Protein AF-A0A915A600-F1 (afdb_monomer_lite)

Foldseek 3Di:
DKAAPVPRDDDDDDDDDPADDDDDQADPPPRDRDDIGDDPPPDDDKDKDKDKDWDDPVPDDPPDDIDIAIEIEIHPRPPVDDPPFAKDFDFDKDWYFDPPVCVVPVHTDIRIYTYGPDMDTPPPPDPPPQDPVNVD

Radius of gyration: 22.24 Å; chains: 1; bounding box: 49×51×57 Å

InterPro domains:
  IPR008045 DNA replication licensing factor Mcm2 [PR01658] (1-13)
  IPR008045 DNA replication licensing factor Mcm2 [PR01658] (36-50)
  IPR008045 DNA replication licensing factor Mcm2 [PR01658] (97-108)
  IPR008045 DNA replication licensing factor Mcm2 [PR01658] (112-123)
  IPR012340 Nucleic acid-binding, OB-fold [G3DSA:2.40.50.140] (47-95)
  IPR012340 Nucleic acid-binding, OB-fold [SSF50249] (2-117)
  IPR031327 Mini-chromosome maintenance protein [PTHR11630] (1-136)
  IPR031327 Mini-chromosome maintenance protein [SM00350] (1-136)
  IPR033762 MCM OB domain [PF17207] (2-95)

Structure (mmCIF, N/CA/C/O backbone):
data_AF-A0A915A600-F1
#
_entry.id   AF-A0A915A600-F1
#
loop_
_atom_site.group_PDB
_atom_site.id
_atom_site.type_symbol
_atom_site.label_atom_id
_atom_site.label_alt_id
_atom_site.label_comp_id
_atom_site.label_asym_id
_atom_site.label_entity_id
_atom_site.label_seq_id
_atom_site.pdbx_PDB_ins_code
_atom_site.Cartn_x
_atom_site.Cartn_y
_atom_site.Cartn_z
_atom_site.occupancy
_atom_site.B_iso_or_equiv
_atom_site.auth_seq_id
_atom_site.auth_comp_id
_atom_site.auth_asym_id
_atom_site.auth_atom_id
_atom_site.pdbx_PDB_model_num
ATOM 1 N N . LYS A 1 1 ? 5.238 -6.869 -16.403 1.00 90.56 1 LYS A N 1
ATOM 2 C CA . LYS A 1 1 ? 6.233 -7.308 -17.422 1.00 90.56 1 LYS A CA 1
ATOM 3 C C . LYS A 1 1 ? 6.416 -6.172 -18.418 1.00 90.56 1 LYS A C 1
ATOM 5 O O . LYS A 1 1 ? 5.516 -5.349 -18.507 1.00 90.56 1 LYS A O 1
ATOM 10 N N . TYR A 1 2 ? 7.536 -6.105 -19.129 1.00 93.00 2 TYR A N 1
ATOM 11 C CA . TYR A 1 2 ? 7.801 -5.015 -20.075 1.00 93.00 2 TYR A CA 1
ATOM 12 C C . TYR A 1 2 ? 8.133 -5.558 -21.460 1.00 93.00 2 TYR A C 1
ATOM 14 O O . TYR A 1 2 ? 8.767 -6.597 -21.547 1.00 93.00 2 TYR A O 1
ATOM 22 N N . ASP A 1 3 ? 7.778 -4.851 -22.521 1.00 93.56 3 ASP A N 1
ATOM 23 C CA . ASP A 1 3 ? 8.179 -5.163 -23.888 1.00 93.56 3 ASP A CA 1
ATOM 24 C C . ASP A 1 3 ? 9.347 -4.274 -24.303 1.00 93.56 3 ASP A C 1
ATOM 26 O O . ASP A 1 3 ? 9.349 -3.059 -24.091 1.00 93.56 3 ASP A O 1
ATOM 30 N N . CYS A 1 4 ? 10.377 -4.876 -24.894 1.00 94.38 4 CYS A N 1
ATOM 31 C CA . CYS A 1 4 ? 11.461 -4.118 -25.497 1.00 94.38 4 CYS A CA 1
ATOM 32 C C . CYS A 1 4 ? 11.055 -3.628 -26.886 1.00 94.38 4 CYS A C 1
ATOM 34 O O . CYS A 1 4 ? 10.977 -4.424 -27.817 1.00 94.38 4 CYS A O 1
ATOM 36 N N . VAL A 1 5 ? 10.902 -2.315 -27.062 1.00 92.69 5 VAL A N 1
ATOM 37 C CA . VAL A 1 5 ? 10.503 -1.716 -28.351 1.00 92.69 5 VAL A CA 1
ATOM 38 C C . VAL A 1 5 ? 11.533 -1.987 -29.455 1.00 92.69 5 VAL A C 1
ATOM 40 O O . VAL A 1 5 ? 11.181 -2.140 -30.618 1.00 92.69 5 VAL A O 1
ATOM 43 N N . GLY A 1 6 ? 12.817 -2.097 -29.099 1.00 90.50 6 GLY A N 1
ATOM 44 C CA . GLY A 1 6 ? 13.891 -2.311 -30.073 1.00 90.50 6 GLY A CA 1
ATOM 45 C C . GLY A 1 6 ? 13.932 -3.710 -30.701 1.00 90.50 6 GLY A C 1
ATOM 46 O O . GLY A 1 6 ? 14.473 -3.856 -31.791 1.00 90.50 6 GLY A O 1
ATOM 47 N N . CYS A 1 7 ? 13.405 -4.743 -30.033 1.00 92.62 7 CYS A N 1
ATOM 48 C CA . CYS A 1 7 ? 13.473 -6.127 -30.536 1.00 92.62 7 CYS A CA 1
ATOM 49 C C . CYS A 1 7 ? 12.204 -6.969 -30.332 1.00 92.62 7 CYS A C 1
ATOM 51 O O . CYS A 1 7 ? 12.178 -8.124 -30.744 1.00 92.62 7 CYS A O 1
ATOM 53 N N . GLY A 1 8 ? 11.167 -6.432 -29.685 1.00 90.31 8 GLY A N 1
ATOM 54 C CA . GLY A 1 8 ? 9.922 -7.139 -29.372 1.00 90.31 8 GLY A CA 1
ATOM 55 C C . GLY A 1 8 ? 10.028 -8.176 -28.247 1.00 90.31 8 GLY A C 1
ATOM 56 O O . GLY A 1 8 ? 9.077 -8.911 -28.007 1.00 90.31 8 GLY A O 1
ATOM 57 N N . TYR A 1 9 ? 11.170 -8.273 -27.557 1.00 92.62 9 TYR A N 1
ATOM 58 C CA . TYR A 1 9 ? 11.371 -9.262 -26.494 1.00 92.62 9 TYR A CA 1
ATOM 59 C C . TYR A 1 9 ? 10.631 -8.888 -25.199 1.00 92.62 9 TYR A C 1
ATOM 61 O O . TYR A 1 9 ? 10.764 -7.761 -24.712 1.00 92.62 9 TYR A O 1
ATOM 69 N N . LEU A 1 10 ? 9.928 -9.859 -24.605 1.00 93.00 10 LEU A N 1
ATOM 70 C CA . LEU A 1 10 ? 9.210 -9.719 -23.334 1.00 93.00 10 LEU A CA 1
ATOM 71 C C . LEU A 1 10 ? 10.164 -9.864 -22.133 1.00 93.00 10 LEU A C 1
ATOM 73 O O . LEU A 1 10 ? 10.759 -10.912 -21.889 1.00 93.00 10 LEU A O 1
ATOM 77 N N . LEU A 1 11 ? 10.269 -8.807 -21.339 1.00 91.81 11 LEU A N 1
ATOM 78 C CA . LEU A 1 11 ? 11.081 -8.676 -20.134 1.00 91.81 11 LEU A CA 1
ATOM 79 C C . LEU A 1 11 ? 10.269 -8.990 -18.870 1.00 91.81 11 LEU A C 1
ATOM 81 O O . LEU A 1 11 ? 9.172 -8.463 -18.646 1.00 91.81 11 LEU A O 1
ATOM 85 N N . GLY A 1 12 ? 10.863 -9.781 -17.979 1.00 86.12 12 GLY A N 1
ATOM 86 C CA . GLY A 1 12 ? 10.319 -10.101 -16.659 1.00 86.12 12 GLY A CA 1
ATOM 87 C C . GLY A 1 12 ? 10.261 -11.609 -16.389 1.00 86.12 12 GLY A C 1
ATOM 88 O O . GLY A 1 12 ? 10.766 -12.389 -17.195 1.00 86.12 12 GLY A O 1
ATOM 89 N N . PRO A 1 13 ? 9.639 -12.037 -15.274 1.00 89.31 13 PRO A N 1
ATOM 90 C CA . PRO A 1 13 ? 8.826 -11.237 -14.351 1.00 89.31 13 PRO A CA 1
ATOM 91 C C . PRO A 1 13 ? 9.654 -10.348 -13.408 1.00 89.31 13 PRO A C 1
ATOM 93 O O . PRO A 1 13 ? 10.721 -10.736 -12.948 1.00 89.31 13 PRO A O 1
ATOM 96 N N . PHE A 1 14 ? 9.126 -9.161 -13.097 1.00 91.19 14 PHE A N 1
ATOM 97 C CA . PHE A 1 14 ? 9.660 -8.257 -12.074 1.00 91.19 14 PHE A CA 1
ATOM 98 C C . PHE A 1 14 ? 8.630 -8.127 -10.952 1.00 91.19 14 PHE A C 1
ATOM 100 O O . PHE A 1 14 ? 7.449 -7.927 -11.239 1.00 91.19 14 PHE A O 1
ATOM 107 N N . LEU A 1 15 ? 9.066 -8.251 -9.697 1.00 89.06 15 LEU A N 1
ATOM 108 C CA . LEU A 1 15 ? 8.192 -8.138 -8.530 1.00 89.06 15 LEU A CA 1
ATOM 109 C C . LEU A 1 15 ? 8.132 -6.686 -8.055 1.00 89.06 15 LEU A C 1
ATOM 111 O O . LEU A 1 15 ? 9.053 -6.242 -7.379 1.00 89.06 15 LEU A O 1
ATOM 115 N N . GLN A 1 16 ? 7.053 -5.972 -8.367 1.00 87.69 16 GLN A N 1
ATOM 116 C CA . GLN A 1 16 ? 6.854 -4.600 -7.902 1.00 87.69 16 GLN A CA 1
ATOM 117 C C . GLN A 1 16 ? 6.777 -4.554 -6.367 1.00 87.69 16 GLN A C 1
ATOM 119 O O . GLN A 1 16 ? 5.918 -5.202 -5.768 1.00 87.69 16 GLN A O 1
ATOM 124 N N . ARG A 1 17 ? 7.673 -3.788 -5.736 1.00 84.75 17 ARG A N 1
ATOM 125 C CA . ARG A 1 17 ? 7.625 -3.501 -4.295 1.00 84.75 17 ARG A CA 1
ATOM 126 C C . ARG A 1 17 ? 6.838 -2.210 -4.039 1.00 84.75 17 ARG A C 1
ATOM 128 O O . ARG A 1 17 ? 6.553 -1.455 -4.967 1.00 84.75 17 ARG A O 1
ATOM 135 N N . TYR A 1 18 ? 6.445 -1.965 -2.791 1.00 77.50 18 TYR A N 1
ATOM 136 C CA . TYR A 1 18 ? 5.646 -0.784 -2.425 1.00 77.50 18 TYR A CA 1
ATOM 137 C C . TYR A 1 18 ? 6.468 0.506 -2.320 1.00 77.50 18 TYR A C 1
ATOM 139 O O . TYR A 1 18 ? 5.913 1.598 -2.373 1.00 77.50 18 TYR A O 1
ATOM 147 N N . ASP A 1 19 ? 7.772 0.370 -2.126 1.00 78.12 19 ASP A N 1
ATOM 148 C CA . ASP A 1 19 ? 8.725 1.438 -1.843 1.00 78.12 19 ASP A CA 1
ATOM 149 C C . ASP A 1 19 ? 9.470 1.928 -3.089 1.00 78.12 19 ASP A C 1
ATOM 151 O O . ASP A 1 19 ? 9.854 3.096 -3.144 1.00 78.12 19 ASP A O 1
ATOM 155 N N . GLU A 1 20 ? 9.648 1.068 -4.093 1.00 81.75 20 GLU A N 1
ATOM 156 C CA . GLU A 1 20 ? 10.455 1.373 -5.272 1.00 81.75 20 GLU A CA 1
ATOM 157 C C . GLU A 1 20 ? 9.792 0.922 -6.579 1.00 81.75 20 GLU A C 1
ATOM 159 O O . GLU A 1 20 ? 9.325 -0.210 -6.723 1.00 81.75 20 GLU A O 1
ATOM 164 N N . GLU A 1 21 ? 9.780 1.814 -7.570 1.00 82.75 21 GLU A N 1
ATOM 165 C CA . GLU A 1 21 ? 9.346 1.511 -8.933 1.00 82.75 21 GLU A CA 1
ATOM 166 C C . GLU A 1 21 ? 10.417 0.692 -9.664 1.00 82.75 21 GLU A C 1
ATOM 168 O O . GLU A 1 21 ? 11.538 1.161 -9.871 1.00 82.75 21 GLU A O 1
ATOM 173 N N . ILE A 1 22 ? 10.073 -0.518 -10.115 1.00 86.44 22 ILE A N 1
ATOM 174 C CA . ILE A 1 22 ? 11.032 -1.348 -10.849 1.00 86.44 22 ILE A CA 1
ATOM 175 C C . ILE A 1 22 ? 11.022 -0.993 -12.328 1.00 86.44 22 ILE A C 1
ATOM 177 O O . ILE A 1 22 ? 10.054 -1.265 -13.045 1.00 86.44 22 ILE A O 1
ATOM 181 N N . LYS A 1 23 ? 12.162 -0.484 -12.801 1.00 85.00 23 LYS A N 1
ATOM 182 C CA . LYS A 1 23 ? 12.425 -0.230 -14.220 1.00 85.00 23 LYS A CA 1
ATOM 183 C C . LYS A 1 23 ? 13.489 -1.194 -14.747 1.00 85.00 23 LYS A C 1
ATOM 185 O O . LYS A 1 23 ? 14.577 -1.261 -14.173 1.00 85.00 23 LYS A O 1
ATOM 190 N N . PRO A 1 24 ? 13.214 -1.943 -15.829 1.00 89.25 24 PRO A N 1
ATOM 191 C CA . PRO A 1 24 ? 14.226 -2.784 -16.454 1.00 89.25 24 PRO A CA 1
ATOM 192 C C . PRO A 1 24 ? 15.375 -1.923 -16.986 1.00 89.25 24 PRO A C 1
ATOM 194 O O . PRO A 1 24 ? 15.155 -0.860 -17.560 1.00 89.25 24 PRO A O 1
ATOM 197 N N . SER A 1 25 ? 16.609 -2.391 -16.801 1.00 89.44 25 SER A N 1
ATOM 198 C CA . SER A 1 25 ? 17.811 -1.645 -17.185 1.00 89.44 25 SER A CA 1
ATOM 199 C C . SER A 1 25 ? 18.331 -2.016 -18.574 1.00 89.44 25 SER A C 1
ATOM 201 O O . SER A 1 25 ? 18.795 -1.152 -19.312 1.00 89.44 25 SER A O 1
ATOM 203 N N . THR A 1 26 ? 18.307 -3.300 -18.937 1.00 92.50 26 THR A N 1
ATOM 204 C CA . THR A 1 26 ? 18.865 -3.807 -20.201 1.00 92.50 26 THR A CA 1
ATOM 205 C C . THR A 1 26 ? 18.051 -4.990 -20.715 1.00 92.50 26 THR A C 1
ATOM 207 O O . THR A 1 26 ? 17.627 -5.847 -19.939 1.00 92.50 26 THR A O 1
ATOM 210 N N . CYS A 1 27 ? 17.852 -5.053 -22.032 1.00 92.56 27 CYS A N 1
ATOM 211 C CA . CYS A 1 27 ? 17.224 -6.192 -22.687 1.00 92.56 27 CYS A CA 1
ATOM 212 C C . CYS A 1 27 ? 18.200 -7.379 -22.799 1.00 92.56 27 CYS A C 1
ATOM 214 O O . CYS A 1 27 ? 19.274 -7.207 -23.375 1.00 92.56 27 CYS A O 1
ATOM 216 N N . PRO A 1 28 ? 17.835 -8.598 -22.361 1.00 91.56 28 PRO A N 1
ATOM 217 C CA . PRO A 1 28 ? 18.663 -9.793 -22.543 1.00 91.56 28 PRO A CA 1
ATOM 218 C C . PRO A 1 28 ? 18.862 -10.186 -24.012 1.00 91.56 28 PRO A C 1
ATOM 220 O O . PRO A 1 28 ? 19.864 -10.811 -24.342 1.00 91.56 28 PRO A O 1
ATOM 223 N N . SER A 1 29 ? 17.910 -9.844 -24.888 1.00 92.50 29 SER A N 1
ATOM 224 C CA . SER A 1 29 ? 17.918 -10.267 -26.292 1.00 92.50 29 SER A CA 1
ATOM 225 C C . SER A 1 29 ? 18.763 -9.351 -27.180 1.00 92.50 29 SER A C 1
ATOM 227 O O . SER A 1 29 ? 19.634 -9.832 -27.897 1.00 92.50 29 SER A O 1
ATOM 229 N N . CYS A 1 30 ? 18.553 -8.033 -27.112 1.00 92.12 30 CYS A N 1
ATOM 230 C CA . CYS A 1 30 ? 19.250 -7.074 -27.978 1.00 92.12 30 CYS A CA 1
ATOM 231 C C . CYS A 1 30 ? 20.319 -6.236 -27.266 1.00 92.12 30 CYS A C 1
ATOM 233 O O . CYS A 1 30 ? 20.923 -5.372 -27.896 1.00 92.12 30 CYS A O 1
ATOM 235 N N . GLN A 1 31 ? 20.517 -6.427 -25.954 1.00 91.69 31 GLN A N 1
ATOM 236 C CA . GLN A 1 31 ? 21.410 -5.619 -25.104 1.00 91.69 31 GLN A CA 1
ATOM 237 C C . GLN A 1 31 ? 21.109 -4.106 -25.113 1.00 91.69 31 GLN A C 1
ATOM 239 O O . GLN A 1 31 ? 21.866 -3.305 -24.564 1.00 91.69 31 GLN A O 1
ATOM 244 N N . GLY A 1 32 ? 19.974 -3.699 -25.689 1.00 90.25 32 GLY A N 1
ATOM 245 C CA . GLY A 1 32 ? 19.497 -2.325 -25.677 1.00 90.25 32 GLY A CA 1
ATOM 246 C C . GLY A 1 32 ? 19.049 -1.902 -24.280 1.00 90.25 32 GLY A C 1
ATOM 247 O O . GLY A 1 32 ? 18.509 -2.703 -23.515 1.00 90.25 32 GLY A O 1
ATOM 248 N N . ARG A 1 33 ? 19.243 -0.622 -23.951 1.00 90.38 33 ARG A N 1
ATOM 249 C CA . ARG A 1 33 ? 18.855 -0.021 -22.659 1.00 90.38 33 ARG A CA 1
ATOM 250 C C . ARG A 1 33 ? 17.458 0.615 -22.663 1.00 90.38 33 ARG A C 1
ATOM 252 O O . ARG A 1 33 ? 17.124 1.367 -21.757 1.00 90.38 33 ARG A O 1
ATOM 259 N N . GLY A 1 34 ? 16.658 0.330 -23.687 1.00 85.31 34 GLY A N 1
ATOM 260 C CA . GLY A 1 34 ? 15.307 0.862 -23.855 1.00 85.31 34 GLY A CA 1
ATOM 261 C C . GLY A 1 34 ? 15.084 1.471 -25.244 1.00 85.31 34 GLY A C 1
ATOM 262 O O . GLY A 1 34 ? 16.014 1.479 -26.057 1.00 85.31 34 GLY A O 1
ATOM 263 N N . PRO A 1 35 ? 13.867 1.966 -25.529 1.00 90.56 35 PRO A N 1
ATOM 264 C CA . PRO A 1 35 ? 12.743 2.107 -24.597 1.00 90.56 35 PRO A CA 1
ATOM 265 C C . PRO A 1 35 ? 12.053 0.773 -24.259 1.00 90.56 35 PRO A C 1
ATOM 267 O O . PRO A 1 35 ? 12.044 -0.166 -25.059 1.00 90.56 35 PRO A O 1
ATOM 270 N N . PHE A 1 36 ? 11.520 0.692 -23.038 1.00 92.69 36 PHE A N 1
ATOM 271 C CA . PHE A 1 36 ? 10.748 -0.443 -22.530 1.00 92.69 36 PHE A CA 1
ATOM 272 C C . PHE A 1 36 ? 9.332 0.029 -22.211 1.00 92.69 36 PHE A C 1
ATOM 274 O O . PHE A 1 36 ? 9.171 1.011 -21.488 1.00 92.69 36 PHE A O 1
ATOM 281 N N . GLU A 1 37 ? 8.325 -0.664 -22.726 1.00 92.25 37 GLU A N 1
ATOM 282 C CA . GLU A 1 37 ? 6.914 -0.335 -22.505 1.00 92.25 37 GLU A CA 1
ATOM 283 C C . GLU A 1 37 ? 6.257 -1.376 -21.602 1.00 92.25 37 GLU A C 1
ATOM 285 O O . GLU A 1 37 ? 6.670 -2.531 -21.578 1.00 92.25 37 GLU A O 1
ATOM 290 N N . LEU A 1 38 ? 5.268 -0.983 -20.799 1.00 91.69 38 LEU A N 1
ATOM 291 C CA . LEU A 1 38 ? 4.570 -1.923 -19.924 1.00 91.69 38 LEU A CA 1
ATOM 292 C C . LEU A 1 38 ? 3.662 -2.832 -20.764 1.00 91.69 38 LEU A C 1
ATOM 294 O O . LEU A 1 38 ? 2.753 -2.351 -21.435 1.00 91.69 38 LEU A O 1
ATOM 298 N N . ASN A 1 39 ? 3.853 -4.147 -20.665 1.00 92.75 39 ASN A N 1
ATOM 299 C CA . ASN A 1 39 ? 2.966 -5.104 -21.318 1.00 92.75 39 ASN A CA 1
ATOM 300 C C . ASN A 1 39 ? 1.667 -5.223 -20.505 1.00 92.75 39 ASN A C 1
ATOM 302 O O . ASN A 1 39 ? 1.681 -5.789 -19.407 1.00 92.75 39 ASN A O 1
ATOM 306 N N . MET A 1 40 ? 0.560 -4.686 -21.019 1.00 92.06 40 MET A N 1
ATOM 307 C CA . MET A 1 40 ? -0.726 -4.665 -20.307 1.00 92.06 40 MET A CA 1
ATOM 308 C C . MET A 1 40 ? -1.382 -6.049 -20.201 1.00 92.06 40 MET A C 1
ATOM 310 O O . MET A 1 40 ? -2.079 -6.321 -19.231 1.00 92.06 40 MET A O 1
ATOM 314 N N . GLU A 1 41 ? -1.140 -6.940 -21.162 1.00 91.88 41 GLU A N 1
ATOM 315 C CA . GLU A 1 41 ? -1.797 -8.254 -21.232 1.00 91.88 41 GLU A CA 1
ATOM 316 C C . GLU A 1 41 ? -1.186 -9.271 -20.258 1.00 91.88 41 GLU A C 1
ATOM 318 O O . GLU A 1 41 ? -1.886 -10.072 -19.646 1.00 91.88 41 GLU A O 1
ATOM 323 N N . ASN A 1 42 ? 0.137 -9.237 -20.092 1.00 91.25 42 ASN A N 1
ATOM 324 C CA . ASN A 1 42 ? 0.897 -10.206 -19.302 1.00 91.25 42 ASN A CA 1
ATOM 325 C C . ASN A 1 42 ? 1.321 -9.675 -17.924 1.00 91.25 42 ASN A C 1
ATOM 327 O O . ASN A 1 42 ? 2.145 -10.305 -17.243 1.00 91.25 42 ASN A O 1
ATOM 331 N N . THR A 1 43 ? 0.829 -8.501 -17.529 1.00 91.75 43 THR A N 1
ATOM 332 C CA . THR A 1 43 ? 1.059 -7.930 -16.200 1.00 91.75 43 THR A CA 1
ATOM 333 C C . THR A 1 43 ? -0.078 -8.328 -15.268 1.00 91.75 43 THR A C 1
ATOM 335 O O . THR A 1 43 ? -1.248 -8.166 -15.589 1.00 91.75 43 THR A O 1
ATOM 338 N N . VAL A 1 44 ? 0.279 -8.865 -14.100 1.00 91.81 44 VAL A N 1
ATOM 339 C CA . VAL A 1 44 ? -0.685 -9.167 -13.039 1.00 91.81 44 VAL A CA 1
ATOM 340 C C . VAL A 1 44 ? -0.929 -7.889 -12.248 1.00 91.81 44 VAL A C 1
ATOM 342 O O . VAL A 1 44 ? 0.018 -7.280 -11.748 1.00 91.81 44 VAL A O 1
ATOM 345 N N . TYR A 1 45 ? -2.192 -7.489 -12.153 1.00 90.94 45 TYR A N 1
ATOM 346 C CA . TYR A 1 45 ? -2.626 -6.320 -11.398 1.00 90.94 45 TYR A CA 1
ATOM 347 C C . TYR A 1 45 ? -3.229 -6.744 -10.059 1.00 90.94 45 TYR A C 1
ATOM 349 O O . TYR A 1 45 ? -3.824 -7.813 -9.944 1.00 90.94 45 TYR A O 1
ATOM 357 N N . HIS A 1 46 ? -3.098 -5.874 -9.060 1.00 91.50 46 HIS A N 1
ATOM 358 C CA . HIS A 1 46 ? -3.698 -6.045 -7.741 1.00 91.50 46 HIS A CA 1
ATOM 359 C C . HIS A 1 46 ? -4.523 -4.812 -7.381 1.00 91.50 46 HIS A C 1
ATOM 361 O O . HIS A 1 46 ? -4.144 -3.688 -7.718 1.00 91.50 46 HIS A O 1
ATOM 367 N N . ASN A 1 47 ? -5.643 -5.018 -6.684 1.00 94.31 47 ASN A N 1
ATOM 368 C CA . ASN A 1 47 ? -6.425 -3.915 -6.139 1.00 94.31 47 ASN A CA 1
ATOM 369 C C . ASN A 1 47 ? -5.614 -3.170 -5.075 1.00 94.31 47 ASN A C 1
ATOM 371 O O . ASN A 1 47 ? -4.900 -3.781 -4.276 1.00 94.31 47 ASN A O 1
ATOM 375 N N . TYR A 1 48 ? -5.738 -1.847 -5.084 1.00 94.81 48 TYR A N 1
ATOM 376 C CA . TYR A 1 48 ? -5.047 -0.947 -4.176 1.00 94.81 48 TYR A CA 1
ATOM 377 C C . TYR A 1 48 ? -6.034 0.096 -3.666 1.00 94.81 48 TYR A C 1
ATOM 379 O O . TYR A 1 48 ? -6.698 0.771 -4.454 1.00 94.81 48 TYR A O 1
ATOM 387 N N . GLN A 1 49 ? -6.088 0.270 -2.352 1.00 95.69 49 GLN A N 1
ATOM 388 C CA . GLN A 1 49 ? -6.872 1.300 -1.693 1.00 95.69 49 GLN A CA 1
ATOM 389 C C . GLN A 1 49 ? -6.032 1.930 -0.584 1.00 95.69 49 GLN A C 1
ATOM 391 O O . GLN A 1 49 ? -5.362 1.245 0.186 1.00 95.69 49 GLN A O 1
ATOM 396 N N . ARG A 1 50 ? -6.071 3.258 -0.487 1.00 95.75 50 ARG A N 1
ATOM 397 C CA . ARG A 1 50 ? -5.462 3.991 0.623 1.00 95.75 50 ARG A CA 1
ATOM 398 C C . ARG A 1 50 ? -6.570 4.593 1.469 1.00 95.75 50 ARG A C 1
ATOM 400 O O . ARG A 1 50 ? -7.406 5.321 0.940 1.00 95.75 50 ARG A O 1
ATOM 407 N N . ILE A 1 51 ? -6.547 4.300 2.762 1.00 96.50 51 ILE A N 1
ATOM 408 C CA . ILE A 1 51 ? -7.480 4.847 3.746 1.00 96.50 51 ILE A CA 1
ATOM 409 C C . ILE A 1 51 ? -6.708 5.668 4.779 1.00 96.50 51 ILE A C 1
ATOM 411 O O . ILE A 1 51 ? -5.520 5.437 5.007 1.00 96.50 51 ILE A O 1
ATOM 415 N N . THR A 1 52 ? -7.391 6.605 5.425 1.00 96.75 52 THR A N 1
ATOM 416 C CA . THR A 1 52 ? -6.837 7.373 6.542 1.00 96.75 52 THR A CA 1
ATOM 417 C C . THR A 1 52 ? -7.648 7.044 7.783 1.00 96.75 52 THR A C 1
ATOM 419 O O . THR A 1 52 ? -8.859 7.255 7.810 1.00 96.75 52 THR A O 1
ATOM 422 N N . ILE A 1 53 ? -6.978 6.516 8.804 1.00 95.25 53 ILE A N 1
ATOM 423 C CA . ILE A 1 53 ? -7.578 6.244 10.109 1.00 95.25 53 ILE A CA 1
ATOM 424 C C . ILE A 1 53 ? -7.292 7.406 11.054 1.00 95.25 53 ILE A C 1
ATOM 426 O O . ILE A 1 53 ? -6.245 8.053 10.965 1.00 95.25 53 ILE A O 1
ATOM 430 N N . GLN A 1 54 ? -8.217 7.665 11.970 1.00 95.12 54 GLN A N 1
ATOM 431 C CA . GLN A 1 54 ? -8.087 8.701 12.988 1.00 95.12 54 GLN A CA 1
ATOM 432 C C . GLN A 1 54 ? -8.357 8.101 14.368 1.00 95.12 54 GLN A C 1
ATOM 434 O O . GLN A 1 54 ? -9.152 7.172 14.498 1.00 95.12 54 GLN A O 1
ATOM 439 N N . GLU A 1 55 ? -7.693 8.635 15.396 1.00 92.69 55 GLU A N 1
ATOM 440 C CA . GLU A 1 55 ? -7.995 8.304 16.792 1.00 92.69 55 GLU A CA 1
ATOM 441 C C . GLU A 1 55 ? -9.496 8.500 17.087 1.00 92.69 55 GLU A C 1
ATOM 443 O O . GLU A 1 55 ? -10.097 9.500 16.676 1.00 92.69 55 GLU A O 1
ATOM 448 N N . SER A 1 56 ? -10.096 7.556 17.823 1.00 89.12 56 SER A N 1
ATOM 449 C CA . SER A 1 56 ? -11.495 7.669 18.250 1.00 89.12 56 SER A CA 1
ATOM 450 C C . SER A 1 56 ? -11.644 8.878 19.182 1.00 89.12 56 SER A C 1
ATOM 452 O O . SER A 1 56 ? -10.834 9.007 20.110 1.00 89.12 56 SER A O 1
ATOM 454 N N . PRO A 1 57 ? -12.677 9.727 19.014 1.00 84.38 57 PRO A N 1
ATOM 455 C CA . PRO A 1 57 ? -12.905 10.896 19.868 1.00 84.38 57 PRO A CA 1
ATOM 456 C C . PRO A 1 57 ? -12.917 10.560 21.363 1.00 84.38 57 PRO A C 1
ATOM 458 O O . PRO A 1 57 ? -12.443 11.347 22.176 1.00 84.38 57 PRO A O 1
ATOM 461 N N . ASN A 1 58 ? -13.388 9.360 21.713 1.00 83.25 58 ASN A N 1
ATOM 462 C CA . ASN A 1 58 ? -13.504 8.887 23.092 1.00 83.25 58 ASN A CA 1
ATOM 463 C C . ASN A 1 58 ? -12.148 8.550 23.738 1.00 83.25 58 ASN A C 1
ATOM 465 O O . ASN A 1 58 ? -12.045 8.498 24.959 1.00 83.25 58 ASN A O 1
ATOM 469 N N . SER A 1 59 ? -11.110 8.308 22.931 1.00 83.06 59 SER A N 1
ATOM 470 C CA . SER A 1 59 ? -9.759 7.962 23.401 1.00 83.06 59 SER A CA 1
ATOM 471 C C . SER A 1 59 ? -8.823 9.168 23.536 1.00 83.06 59 SER A C 1
ATOM 473 O O . SER A 1 59 ? -7.751 9.058 24.132 1.00 83.06 59 SER A O 1
ATOM 475 N N . VAL A 1 60 ? -9.205 10.324 22.984 1.00 86.69 60 VAL A N 1
ATOM 476 C CA . VAL A 1 60 ? -8.347 11.512 22.920 1.00 86.69 60 VAL A CA 1
ATOM 477 C C . VAL A 1 60 ? -8.556 12.386 24.156 1.00 86.69 60 VAL A C 1
ATOM 479 O O . VAL A 1 60 ? -9.680 12.698 24.538 1.00 86.69 60 VAL A O 1
ATOM 482 N N . ALA A 1 61 ? -7.456 12.818 24.778 1.00 86.62 61 ALA A N 1
ATOM 483 C CA . ALA A 1 61 ? -7.503 13.723 25.923 1.00 86.62 61 ALA A CA 1
ATOM 484 C C . ALA A 1 61 ? -8.197 15.052 25.570 1.00 86.62 61 ALA A C 1
ATOM 486 O O . ALA A 1 61 ? -7.956 15.631 24.506 1.00 86.62 61 ALA A O 1
ATOM 487 N N . ALA A 1 62 ? -9.019 15.557 26.493 1.00 85.31 62 ALA A N 1
ATOM 488 C CA . ALA A 1 62 ? -9.769 16.793 26.299 1.00 85.31 62 ALA A CA 1
ATOM 489 C C . ALA A 1 62 ? -8.843 17.963 25.914 1.00 85.31 62 ALA A C 1
ATOM 491 O O . ALA A 1 62 ? -7.809 18.194 26.541 1.00 85.31 62 ALA A O 1
ATOM 492 N N . GLY A 1 63 ? -9.220 18.697 24.864 1.00 85.62 63 GLY A N 1
ATOM 493 C CA . GLY A 1 63 ? -8.463 19.846 24.357 1.00 85.62 63 GLY A CA 1
ATOM 494 C C . GLY A 1 63 ? -7.311 19.513 23.398 1.00 85.62 63 GLY A C 1
ATOM 495 O O . GLY A 1 63 ? -6.672 20.435 22.894 1.00 85.62 63 GLY A O 1
ATOM 496 N N . ARG A 1 64 ? -7.043 18.233 23.098 1.00 90.25 64 ARG A N 1
ATOM 497 C CA . ARG A 1 64 ? -6.043 17.821 22.097 1.00 90.25 64 ARG A CA 1
ATOM 498 C C . ARG A 1 64 ? -6.694 17.557 20.736 1.00 90.25 64 ARG A C 1
ATOM 500 O O . ARG A 1 64 ? -7.779 16.994 20.653 1.00 90.25 64 ARG A O 1
ATOM 507 N N . LEU A 1 65 ? -5.989 17.917 19.662 1.00 90.19 65 LEU A N 1
ATOM 508 C CA . LEU A 1 65 ? -6.370 17.545 18.297 1.00 90.19 65 LEU A CA 1
ATOM 509 C C . LEU A 1 65 ? -6.075 16.054 18.039 1.00 90.19 65 LEU A C 1
ATOM 511 O O . LEU A 1 65 ? -4.960 15.608 18.343 1.00 90.19 65 LEU A O 1
ATOM 515 N N . PRO A 1 66 ? -7.025 15.298 17.463 1.00 92.56 66 PRO A N 1
ATOM 516 C CA . PRO A 1 66 ? -6.828 13.891 17.141 1.00 92.56 66 PRO A CA 1
ATOM 517 C C . PRO A 1 66 ? -5.744 13.726 16.075 1.00 92.56 66 PRO A C 1
ATOM 519 O O . PRO A 1 66 ? -5.603 14.545 15.162 1.00 92.56 66 PRO A O 1
ATOM 522 N N . ARG A 1 67 ? -4.961 12.656 16.192 1.00 92.94 67 ARG A N 1
ATOM 523 C CA . ARG A 1 67 ? -3.967 12.274 15.188 1.00 92.94 67 ARG A CA 1
ATOM 524 C C . ARG A 1 67 ? -4.566 11.293 14.189 1.00 92.94 67 ARG A C 1
ATOM 526 O O . ARG A 1 67 ? -5.502 10.556 14.493 1.00 92.94 67 ARG A O 1
ATOM 533 N N . SER A 1 68 ? -3.991 11.288 12.994 1.00 94.50 68 SER A N 1
ATOM 534 C CA . SER A 1 68 ? -4.360 10.385 11.913 1.00 94.50 68 SER A CA 1
ATOM 535 C C . SER A 1 68 ? -3.142 9.663 11.349 1.00 94.50 68 SER A C 1
ATOM 537 O O . SER A 1 68 ? -1.993 10.088 11.533 1.00 94.50 68 SER A O 1
ATOM 539 N N . LYS A 1 69 ? -3.403 8.543 10.676 1.00 95.00 69 LYS A N 1
ATOM 540 C CA . LYS A 1 69 ? -2.395 7.757 9.972 1.00 95.00 69 LYS A CA 1
ATOM 541 C C . LYS A 1 69 ? -2.960 7.190 8.681 1.00 95.00 69 LYS A C 1
ATOM 543 O O . LYS A 1 69 ? -4.127 6.810 8.630 1.00 95.00 69 LYS A O 1
ATOM 548 N N . ASP A 1 70 ? -2.111 7.096 7.668 1.00 95.69 70 ASP A N 1
ATOM 549 C CA . ASP A 1 70 ? -2.460 6.425 6.424 1.00 95.69 70 ASP A CA 1
ATOM 550 C C . ASP A 1 70 ? -2.237 4.918 6.539 1.00 95.69 70 ASP A C 1
ATOM 552 O O . ASP A 1 70 ? -1.257 4.445 7.127 1.00 95.69 70 ASP A O 1
ATOM 556 N N . VAL A 1 71 ? -3.153 4.173 5.931 1.00 96.44 71 VAL A N 1
ATOM 557 C CA . VAL A 1 71 ? -3.127 2.718 5.847 1.00 96.44 71 VAL A CA 1
ATOM 558 C C . VAL A 1 71 ? -3.319 2.313 4.388 1.00 96.44 71 VAL A C 1
ATOM 560 O O . VAL A 1 71 ? -4.225 2.794 3.703 1.00 96.44 71 VAL A O 1
ATOM 563 N N . ILE A 1 72 ? -2.450 1.431 3.907 1.00 95.69 72 ILE A N 1
ATOM 564 C CA . ILE A 1 72 ? -2.543 0.805 2.590 1.00 95.69 72 ILE A CA 1
ATOM 565 C C . ILE A 1 72 ? -3.256 -0.530 2.746 1.00 95.69 72 ILE A C 1
ATOM 567 O O . ILE A 1 72 ? -2.868 -1.367 3.561 1.00 95.69 72 ILE A O 1
ATOM 571 N N . VAL A 1 73 ? -4.281 -0.711 1.926 1.00 96.00 73 VAL A N 1
ATOM 572 C CA . VAL A 1 73 ?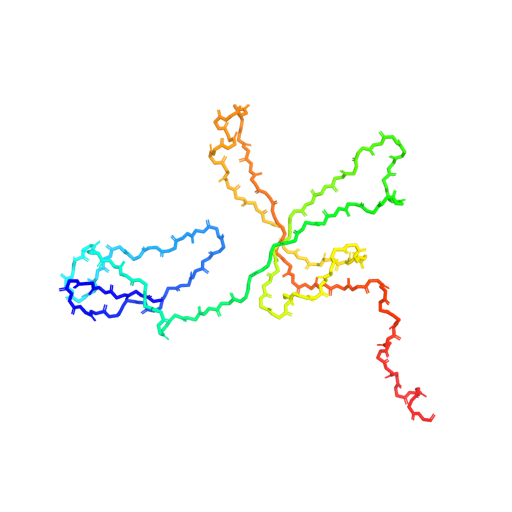 -5.158 -1.871 1.889 1.00 96.00 73 VAL A CA 1
ATOM 573 C C . VAL A 1 73 ? -5.099 -2.450 0.478 1.00 96.00 73 VAL A C 1
ATOM 575 O O . VAL A 1 73 ? -5.198 -1.710 -0.502 1.00 96.00 73 VAL A O 1
ATOM 578 N N . LEU A 1 74 ? -4.874 -3.755 0.361 1.00 94.69 74 LEU A N 1
ATOM 579 C CA . LEU A 1 74 ? -4.599 -4.417 -0.915 1.00 94.69 74 LEU A CA 1
ATOM 580 C C . LEU A 1 74 ? -5.550 -5.588 -1.130 1.00 94.69 74 LEU A C 1
ATOM 582 O O . LEU A 1 74 ? -5.983 -6.214 -0.166 1.00 94.69 74 LEU A O 1
ATOM 586 N N . GLY A 1 75 ? -5.814 -5.901 -2.398 1.00 94.00 75 GLY A N 1
ATOM 587 C CA . GLY A 1 75 ? -6.507 -7.123 -2.799 1.00 94.00 75 GLY A CA 1
ATOM 588 C C . GLY A 1 75 ? -7.879 -7.292 -2.145 1.00 94.00 75 GLY A C 1
ATOM 589 O O . GLY A 1 75 ? -8.781 -6.486 -2.352 1.00 94.00 75 GLY A O 1
ATOM 590 N N . ASP A 1 76 ? -8.014 -8.366 -1.376 1.00 93.75 76 ASP A N 1
ATOM 591 C CA . ASP A 1 76 ? -9.229 -8.808 -0.688 1.00 93.75 76 ASP A CA 1
ATOM 592 C C . ASP A 1 76 ? -9.673 -7.879 0.447 1.00 93.75 76 ASP A C 1
ATOM 594 O O . ASP A 1 76 ? -10.851 -7.856 0.801 1.00 93.75 76 ASP A O 1
ATOM 598 N N . LEU A 1 77 ? -8.756 -7.084 0.999 1.00 94.62 77 LEU A N 1
ATOM 599 C CA . LEU A 1 77 ? -9.096 -6.110 2.029 1.00 94.62 77 LEU A CA 1
ATOM 600 C C . LEU A 1 77 ? -9.708 -4.822 1.448 1.00 94.62 77 LEU A C 1
ATOM 602 O O . LEU A 1 77 ? -10.237 -4.006 2.209 1.00 94.62 77 LEU A O 1
ATOM 606 N N . CYS A 1 78 ? -9.647 -4.605 0.129 1.00 95.12 78 CYS A N 1
ATOM 607 C CA . CYS A 1 78 ? -10.275 -3.443 -0.498 1.00 95.12 78 CYS A CA 1
ATOM 608 C C . CYS A 1 78 ? -11.799 -3.453 -0.284 1.00 95.12 78 CYS A C 1
ATOM 610 O O . CYS A 1 78 ? -12.435 -4.501 -0.240 1.00 95.12 78 CYS A O 1
ATOM 612 N N . ASP A 1 79 ? -12.378 -2.265 -0.112 1.00 93.19 79 ASP A N 1
ATOM 613 C CA . ASP A 1 79 ? -13.806 -2.035 0.161 1.00 93.19 79 ASP A CA 1
ATOM 614 C C . ASP A 1 79 ? -14.342 -2.687 1.448 1.00 93.19 79 ASP A C 1
ATOM 616 O O . ASP A 1 79 ? -15.548 -2.671 1.713 1.00 93.19 79 ASP A O 1
ATOM 620 N N . THR A 1 80 ? -13.457 -3.200 2.311 1.00 92.31 80 THR A N 1
ATOM 621 C CA . THR A 1 80 ? -13.872 -3.771 3.594 1.00 92.31 80 THR A CA 1
ATOM 622 C C . THR A 1 80 ? -14.454 -2.718 4.524 1.00 92.31 80 THR A C 1
ATOM 624 O O . THR A 1 80 ? -15.404 -3.043 5.223 1.00 92.31 80 THR A O 1
ATOM 627 N N . CYS A 1 81 ? -13.977 -1.470 4.523 1.00 93.19 81 CYS A N 1
ATOM 628 C CA . CYS A 1 81 ? -14.440 -0.381 5.395 1.00 93.19 81 CYS A CA 1
ATOM 629 C C . CYS A 1 81 ? -14.989 0.826 4.620 1.00 93.19 81 CYS A C 1
ATOM 631 O O . CYS A 1 81 ? -14.614 1.070 3.473 1.00 93.19 81 CYS A O 1
ATOM 633 N N . LYS A 1 82 ? -15.847 1.616 5.272 1.00 93.88 82 LYS A N 1
ATOM 634 C CA . LYS A 1 82 ? -16.405 2.869 4.748 1.00 93.88 82 LYS A CA 1
ATOM 635 C C . LYS A 1 82 ? -16.030 4.057 5.642 1.00 93.88 82 LYS A C 1
ATOM 637 O O . LYS A 1 82 ? -15.706 3.860 6.813 1.00 93.88 82 LYS A O 1
ATOM 642 N N . PRO A 1 83 ? -16.066 5.296 5.118 1.00 94.12 83 PRO A N 1
ATOM 643 C CA . PRO A 1 83 ? -15.852 6.481 5.940 1.00 94.12 83 PRO A CA 1
ATOM 644 C C . PRO A 1 83 ? -16.832 6.524 7.118 1.00 94.12 83 PRO A C 1
ATOM 646 O O . PR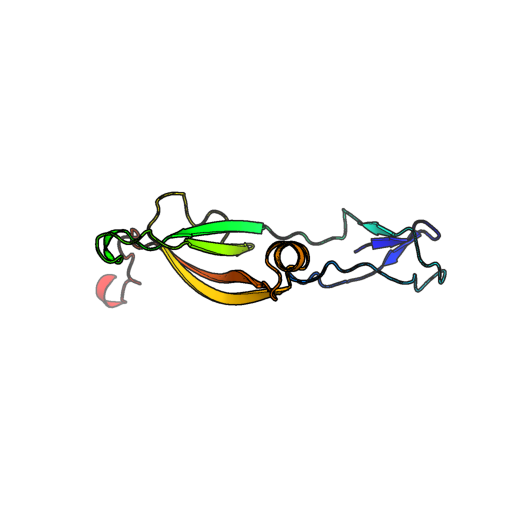O A 1 83 ? -18.042 6.456 6.914 1.00 94.12 83 PRO A O 1
ATOM 649 N N . GLY A 1 84 ? -16.296 6.658 8.331 1.00 91.12 84 GLY A N 1
ATOM 650 C CA . GLY A 1 84 ? -17.071 6.681 9.574 1.00 91.12 84 GLY A CA 1
ATOM 651 C C . GLY A 1 84 ? -17.159 5.340 10.306 1.00 91.12 84 GLY A C 1
ATOM 652 O O . GLY A 1 84 ? -17.532 5.350 11.474 1.00 91.12 84 GLY A O 1
ATOM 653 N N . ASP A 1 85 ? -16.776 4.221 9.679 1.00 92.38 85 ASP A N 1
ATOM 654 C CA . ASP A 1 85 ? -16.750 2.916 10.350 1.00 92.38 85 ASP A CA 1
ATOM 655 C C . ASP A 1 85 ? -15.714 2.906 11.491 1.00 92.38 85 ASP A C 1
ATOM 657 O O . ASP A 1 85 ? -14.567 3.332 11.310 1.00 92.38 85 ASP A O 1
ATOM 661 N N . GLU A 1 86 ? -16.075 2.335 12.644 1.00 91.88 86 GLU A N 1
ATOM 662 C CA . GLU A 1 86 ? -15.098 2.000 13.681 1.00 91.88 86 GLU A CA 1
ATOM 663 C C . GLU A 1 86 ? -14.392 0.685 13.341 1.00 91.88 86 GLU A C 1
ATOM 665 O O . GLU A 1 86 ? 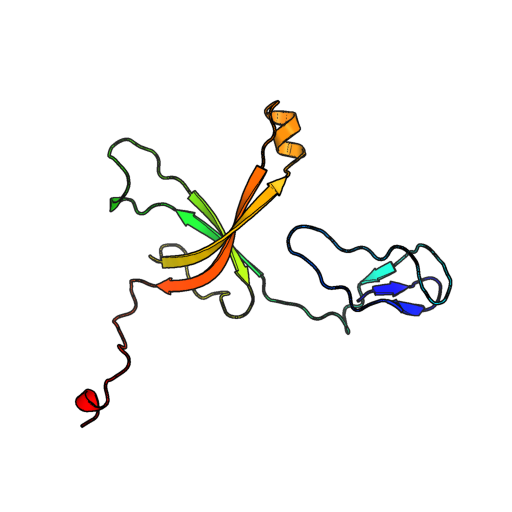-14.983 -0.403 13.360 1.00 91.88 86 GLU A O 1
ATOM 670 N N . ILE A 1 87 ? -13.097 0.789 13.041 1.00 93.25 87 ILE A N 1
ATOM 671 C CA . ILE A 1 87 ? -12.271 -0.342 12.625 1.00 93.25 87 ILE A CA 1
ATOM 672 C C . ILE A 1 87 ? -11.068 -0.548 13.539 1.00 93.25 87 ILE A C 1
ATOM 674 O O . ILE A 1 87 ? -10.512 0.390 14.111 1.00 93.25 87 ILE A O 1
ATOM 678 N N . GLU A 1 88 ? -10.638 -1.797 13.620 1.00 93.44 88 GLU A N 1
ATOM 679 C CA . GLU A 1 88 ? -9.368 -2.216 14.185 1.00 93.44 88 GLU A CA 1
ATOM 680 C C . GLU A 1 88 ? -8.497 -2.777 13.060 1.00 93.44 88 GLU A C 1
ATOM 682 O O . GLU A 1 88 ? -8.915 -3.661 12.309 1.00 93.44 88 GLU A O 1
ATOM 687 N N . VAL A 1 89 ? -7.291 -2.228 12.919 1.00 95.31 89 VAL A N 1
ATOM 688 C CA . VAL A 1 89 ? -6.355 -2.588 11.852 1.00 95.31 89 VAL A CA 1
ATOM 689 C C . VAL A 1 89 ? -5.128 -3.231 12.474 1.00 95.31 89 VAL A C 1
ATOM 691 O O . VAL A 1 89 ? -4.425 -2.603 13.263 1.00 95.31 89 VAL A O 1
ATOM 694 N N . THR A 1 90 ? -4.832 -4.460 12.064 1.00 96.69 90 THR A N 1
ATOM 695 C CA . THR A 1 90 ? -3.532 -5.091 12.309 1.00 96.69 90 THR A CA 1
ATOM 696 C C . THR A 1 90 ? -2.708 -4.997 11.037 1.00 96.69 90 THR A C 1
ATOM 698 O O . THR A 1 90 ? -3.173 -5.369 9.958 1.00 96.69 90 THR A O 1
ATOM 701 N N . GLY A 1 91 ? -1.483 -4.492 11.139 1.00 96.12 91 GLY A N 1
ATOM 702 C CA . GLY A 1 91 ? -0.642 -4.259 9.976 1.00 96.12 91 GLY A CA 1
ATOM 703 C C . GLY A 1 91 ? 0.815 -3.999 10.323 1.00 96.12 91 GLY A C 1
ATOM 704 O O . GLY A 1 91 ? 1.190 -3.886 11.489 1.00 96.12 91 GLY A O 1
ATOM 705 N N . ILE A 1 92 ? 1.636 -3.900 9.283 1.00 95.75 92 ILE A N 1
ATOM 706 C CA . ILE A 1 92 ? 3.071 -3.639 9.390 1.00 95.75 92 ILE A CA 1
ATOM 707 C C . ILE A 1 92 ? 3.299 -2.138 9.242 1.00 95.75 92 ILE A C 1
ATOM 709 O O . ILE A 1 92 ? 2.925 -1.542 8.232 1.00 95.75 92 ILE A O 1
ATOM 713 N N . TYR A 1 93 ? 3.934 -1.528 10.240 1.00 95.06 93 TYR A N 1
ATOM 714 C CA . TYR A 1 93 ? 4.371 -0.139 10.163 1.00 95.06 93 TYR A CA 1
ATOM 715 C C . TYR A 1 93 ? 5.586 -0.020 9.240 1.00 95.06 93 TYR A C 1
ATOM 717 O O . TYR A 1 93 ? 6.608 -0.663 9.479 1.00 95.06 93 TYR A O 1
ATOM 725 N N . SER A 1 94 ? 5.489 0.817 8.213 1.00 92.25 94 SER A N 1
ATOM 726 C CA . SER A 1 94 ? 6.580 1.099 7.286 1.00 92.25 94 SER A CA 1
ATOM 727 C C . SER A 1 94 ? 6.847 2.596 7.184 1.00 92.25 94 SER A C 1
ATOM 729 O O . SER A 1 94 ? 6.003 3.450 7.483 1.00 92.25 94 SER A O 1
ATOM 731 N N . ASN A 1 95 ? 8.068 2.921 6.777 1.00 90.12 95 ASN A N 1
ATOM 732 C CA . ASN A 1 95 ? 8.498 4.280 6.525 1.00 90.12 95 ASN A CA 1
ATOM 733 C C . ASN A 1 95 ? 9.267 4.361 5.209 1.00 90.12 95 ASN A C 1
ATOM 735 O O . ASN A 1 95 ? 10.039 3.472 4.864 1.00 90.12 95 ASN A O 1
ATOM 739 N N . THR A 1 96 ? 9.075 5.458 4.491 1.00 86.31 96 THR A N 1
ATOM 740 C CA . THR A 1 96 ? 9.808 5.774 3.268 1.00 86.31 96 THR A CA 1
ATOM 741 C C . THR A 1 96 ? 10.444 7.145 3.407 1.00 86.31 96 THR A C 1
ATOM 743 O O . THR A 1 96 ? 9.911 8.051 4.055 1.00 86.31 96 THR A O 1
ATOM 746 N N . TYR A 1 97 ? 11.641 7.293 2.850 1.00 82.56 97 TYR A N 1
ATOM 747 C CA . TYR A 1 97 ? 12.338 8.570 2.868 1.00 82.56 97 TYR A CA 1
ATOM 748 C C . TYR A 1 97 ? 11.659 9.546 1.904 1.00 82.56 97 TYR A C 1
ATOM 750 O O . TYR A 1 97 ? 11.552 9.266 0.711 1.00 82.56 97 TYR A O 1
ATOM 758 N N . ASP A 1 98 ? 11.219 10.696 2.418 1.00 79.94 98 ASP A N 1
ATOM 759 C CA . ASP A 1 98 ? 10.600 11.742 1.609 1.00 79.94 98 ASP A CA 1
ATOM 760 C C . ASP A 1 98 ? 11.593 12.892 1.402 1.00 79.94 98 ASP A C 1
ATOM 762 O O . ASP A 1 98 ? 11.731 13.810 2.219 1.00 79.94 98 ASP A O 1
ATOM 766 N N . GLY A 1 99 ? 12.299 12.836 0.270 1.00 77.88 99 GLY A N 1
ATOM 767 C CA . GLY A 1 99 ? 13.261 13.865 -0.115 1.00 77.88 99 GLY A CA 1
ATOM 768 C C . GLY A 1 99 ? 12.632 15.252 -0.288 1.00 77.88 99 GLY A C 1
ATOM 769 O O . GLY A 1 99 ? 13.291 16.251 -0.006 1.00 77.88 99 GLY A O 1
ATOM 770 N N . ALA A 1 100 ? 11.357 15.334 -0.684 1.00 77.88 100 ALA A N 1
ATOM 771 C CA . ALA A 1 100 ? 10.674 16.606 -0.902 1.00 77.88 100 ALA A CA 1
ATOM 772 C C . ALA A 1 100 ? 10.293 17.286 0.422 1.00 77.88 100 ALA A C 1
ATOM 774 O O . ALA A 1 100 ? 10.414 18.510 0.544 1.00 77.88 100 ALA A O 1
ATOM 775 N N . MET A 1 101 ? 9.861 16.516 1.427 1.00 75.50 101 MET A N 1
ATOM 776 C CA . MET A 1 101 ? 9.618 17.054 2.770 1.00 75.50 101 MET A CA 1
ATOM 777 C C . MET A 1 101 ? 10.912 17.440 3.487 1.00 75.50 101 MET A C 1
ATOM 779 O O . MET A 1 101 ? 10.937 18.478 4.151 1.00 75.50 101 MET A O 1
ATOM 783 N N . ASN A 1 102 ? 11.989 16.667 3.316 1.00 75.88 102 ASN A N 1
ATOM 784 C CA . ASN A 1 102 ? 13.284 16.986 3.919 1.00 75.88 102 ASN A CA 1
ATOM 785 C C . ASN A 1 102 ? 13.790 18.371 3.466 1.00 75.88 102 ASN A C 1
ATOM 787 O O . ASN A 1 102 ? 14.110 19.221 4.297 1.00 75.88 102 ASN A O 1
ATOM 791 N N . SER A 1 103 ? 13.743 18.664 2.160 1.00 76.06 103 SER A N 1
ATOM 792 C CA . SER A 1 103 ? 14.159 19.971 1.625 1.00 76.06 103 SER A CA 1
ATOM 793 C C . SER A 1 103 ? 13.339 21.155 2.151 1.00 76.06 103 SER A C 1
ATOM 795 O O . SER A 1 103 ? 13.842 22.274 2.172 1.00 76.06 103 SER A O 1
ATOM 797 N N . LYS A 1 104 ? 12.088 20.933 2.573 1.00 78.56 104 LYS A N 1
ATOM 798 C CA . LYS A 1 104 ? 11.222 21.989 3.119 1.00 78.56 104 LYS A CA 1
ATOM 799 C C . LYS A 1 104 ? 11.410 22.215 4.617 1.00 78.56 104 LYS A C 1
ATOM 801 O O . LYS A 1 104 ? 11.224 23.339 5.068 1.00 78.56 104 LYS A O 1
ATOM 806 N N . GLN A 1 105 ? 11.722 21.169 5.382 1.00 77.81 105 GLN A N 1
ATOM 807 C CA . GLN A 1 105 ? 11.792 21.253 6.845 1.00 77.81 105 GLN A CA 1
ATOM 808 C C . GLN A 1 105 ? 13.221 21.353 7.396 1.00 77.81 105 GLN A C 1
ATOM 810 O O . GLN A 1 105 ? 13.398 21.772 8.536 1.00 77.81 105 GLN A O 1
ATOM 815 N N . GLY A 1 106 ? 14.243 21.027 6.596 1.00 79.06 106 GLY A N 1
ATOM 816 C CA . GLY A 1 106 ? 15.651 21.149 6.995 1.00 79.06 106 GLY A CA 1
ATOM 817 C C . GLY A 1 106 ? 16.142 20.039 7.931 1.00 79.06 106 GLY A C 1
ATOM 818 O O . GLY A 1 106 ? 17.238 20.140 8.476 1.00 79.06 106 GLY A O 1
ATOM 819 N N . PHE A 1 107 ? 15.351 18.981 8.112 1.00 80.94 107 PHE A N 1
ATOM 820 C CA . PHE A 1 107 ? 15.724 17.766 8.830 1.00 80.94 107 PHE A CA 1
ATOM 821 C C . PHE A 1 107 ? 15.144 16.534 8.120 1.00 80.94 107 PHE A C 1
ATOM 823 O O . PHE A 1 107 ? 14.136 16.662 7.422 1.00 80.94 107 PHE A O 1
ATOM 830 N N . PRO A 1 108 ? 15.734 15.334 8.296 1.00 80.38 108 PRO A N 1
ATOM 831 C CA . PRO A 1 108 ? 15.265 14.123 7.632 1.00 80.38 108 PRO A CA 1
ATOM 832 C C . PRO A 1 108 ? 13.813 13.803 8.004 1.00 80.38 108 PRO A C 1
ATOM 834 O O . PRO A 1 108 ? 13.525 13.399 9.13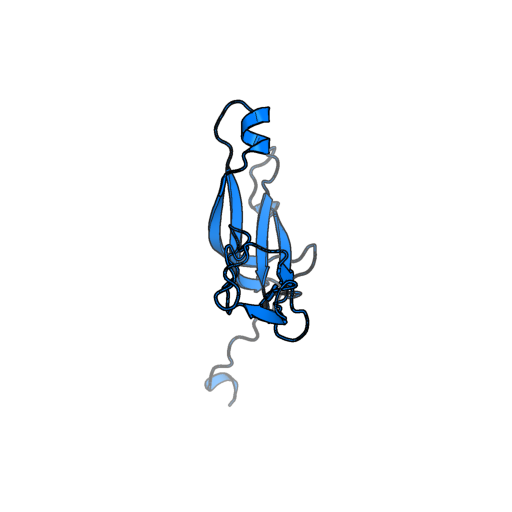1 1.00 80.38 108 PRO A O 1
ATOM 837 N N . VAL A 1 109 ? 12.899 13.979 7.047 1.00 83.94 109 VAL A N 1
ATOM 838 C CA . VAL A 1 109 ? 11.488 13.612 7.195 1.00 83.94 109 VAL A CA 1
ATOM 839 C C . VAL A 1 109 ? 11.243 12.278 6.501 1.00 83.94 109 VAL A C 1
ATOM 841 O O . VAL A 1 109 ? 11.637 12.070 5.353 1.00 83.94 109 VAL A O 1
ATOM 844 N N . PHE A 1 110 ? 10.569 11.377 7.209 1.00 84.94 110 PHE A N 1
ATOM 845 C CA . PHE A 1 110 ? 10.124 10.097 6.675 1.00 84.94 110 PHE A CA 1
ATOM 846 C C . PHE A 1 110 ? 8.601 10.085 6.613 1.00 84.94 110 PHE A C 1
ATOM 848 O O . PHE A 1 110 ? 7.929 10.371 7.609 1.00 84.94 110 PHE A O 1
ATOM 855 N N . SER A 1 111 ? 8.062 9.729 5.451 1.00 87.06 111 SER A N 1
ATOM 856 C CA . SER A 1 111 ? 6.651 9.388 5.334 1.00 87.06 111 SER A CA 1
ATOM 857 C C . SER A 1 111 ? 6.426 8.023 5.970 1.00 87.06 111 SER A C 1
ATOM 859 O O . SER A 1 111 ? 7.307 7.165 5.956 1.00 87.06 111 SER A O 1
ATOM 861 N N . THR A 1 112 ? 5.277 7.834 6.605 1.00 91.44 112 THR A N 1
ATOM 862 C CA . THR A 1 112 ? 5.010 6.652 7.431 1.00 91.44 112 THR A CA 1
ATOM 863 C C . THR A 1 112 ? 3.604 6.158 7.164 1.00 91.44 112 THR A C 1
ATOM 865 O O . THR A 1 112 ? 2.650 6.935 7.216 1.00 91.44 112 THR A O 1
ATOM 868 N N . VAL A 1 113 ? 3.480 4.867 6.888 1.00 94.44 113 VAL A N 1
ATOM 869 C CA . VAL A 1 113 ? 2.237 4.231 6.457 1.00 94.44 113 VAL A CA 1
ATOM 870 C C . VAL A 1 113 ? 2.125 2.850 7.091 1.00 94.44 113 VAL A C 1
ATOM 872 O O . VAL A 1 113 ? 3.124 2.249 7.480 1.00 94.44 113 VAL A O 1
ATOM 875 N N . ILE A 1 114 ? 0.904 2.357 7.259 1.00 95.88 114 ILE A N 1
ATOM 876 C CA . ILE A 1 114 ? 0.658 1.006 7.767 1.00 95.88 114 ILE A CA 1
ATOM 877 C C . ILE A 1 114 ? 0.187 0.139 6.602 1.00 95.88 114 ILE A C 1
ATOM 879 O O . ILE A 1 114 ? -0.781 0.482 5.933 1.00 95.88 114 ILE A O 1
ATOM 883 N N . HIS A 1 115 ? 0.836 -0.995 6.362 1.00 95.38 115 HIS A N 1
ATOM 884 C CA . HIS A 1 115 ? 0.332 -2.005 5.432 1.00 95.38 115 HIS A CA 1
ATOM 885 C C . HIS A 1 115 ? -0.617 -2.932 6.182 1.00 95.38 115 HIS A C 1
ATOM 887 O O . HIS A 1 115 ? -0.183 -3.654 7.081 1.00 95.38 115 HIS A O 1
ATOM 893 N N . ALA A 1 116 ? -1.906 -2.887 5.852 1.00 96.75 116 ALA A N 1
ATOM 894 C CA . ALA A 1 116 ? -2.913 -3.702 6.517 1.00 96.75 116 ALA A CA 1
ATOM 895 C C . ALA A 1 116 ? -2.711 -5.191 6.203 1.00 96.75 116 ALA A C 1
ATOM 897 O O . ALA A 1 116 ? -2.540 -5.573 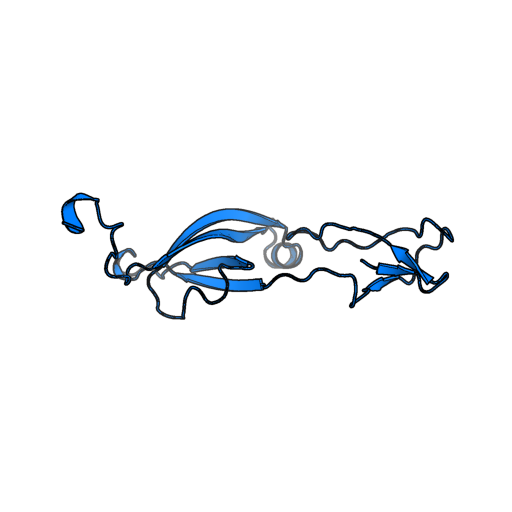5.048 1.00 96.75 116 ALA A O 1
ATOM 898 N N . ASN A 1 117 ? -2.761 -6.015 7.247 1.00 95.94 117 ASN A N 1
ATOM 899 C CA . ASN A 1 117 ? -2.832 -7.472 7.157 1.00 95.94 117 ASN A CA 1
ATOM 900 C C . ASN A 1 117 ? -4.240 -7.980 7.498 1.00 95.94 117 ASN A C 1
ATOM 902 O O . ASN A 1 117 ? -4.698 -8.966 6.938 1.00 95.94 117 ASN A O 1
ATOM 906 N N . GLN A 1 118 ? -4.934 -7.301 8.415 1.00 95.19 118 GLN A N 1
ATOM 907 C CA . GLN A 1 118 ? -6.300 -7.635 8.806 1.00 95.19 118 GLN A CA 1
ATOM 908 C C . GLN A 1 118 ? -7.057 -6.371 9.220 1.00 95.19 118 GLN A C 1
ATOM 910 O O . GLN A 1 118 ? -6.502 -5.505 9.900 1.00 95.19 118 GLN A O 1
ATOM 915 N N . ILE A 1 119 ? -8.333 -6.295 8.835 1.00 94.50 119 ILE A N 1
ATOM 916 C CA . ILE A 1 119 ? -9.262 -5.236 9.243 1.00 94.50 119 ILE A CA 1
ATOM 917 C C . ILE A 1 119 ? -10.482 -5.890 9.897 1.00 94.50 119 ILE A C 1
ATOM 919 O O . ILE A 1 119 ? -11.173 -6.693 9.270 1.00 94.50 119 ILE A O 1
ATOM 923 N N . SER A 1 120 ? -10.753 -5.536 11.152 1.00 92.81 120 SER A N 1
ATOM 924 C CA . SER A 1 120 ? -11.958 -5.932 11.886 1.00 92.81 120 SER A CA 1
ATOM 925 C C . SER A 1 120 ? -12.862 -4.719 12.097 1.00 92.81 120 SER A C 1
ATOM 927 O O . SER A 1 120 ? -12.376 -3.634 12.405 1.00 92.81 120 SER A O 1
ATOM 929 N N . LYS A 1 121 ? -14.178 -4.881 11.927 1.00 90.25 121 LYS A N 1
ATOM 930 C CA . LYS A 1 121 ? -15.159 -3.826 12.231 1.00 90.25 121 LYS A CA 1
ATOM 931 C C . LYS A 1 121 ? -15.766 -4.073 13.597 1.00 90.25 121 LYS A C 1
ATOM 933 O O . LYS A 1 121 ? -16.219 -5.187 13.846 1.00 90.25 121 LYS A O 1
ATOM 938 N N . LYS A 1 122 ? -15.869 -3.031 14.418 1.00 82.25 122 LYS A N 1
ATOM 939 C CA . LYS A 1 122 ? -16.498 -3.138 15.741 1.00 82.25 122 LYS A CA 1
ATOM 940 C C . LYS A 1 122 ? -18.018 -3.311 15.684 1.00 82.25 122 LYS A C 1
ATOM 942 O O . LYS A 1 122 ? -18.579 -3.928 16.577 1.00 82.25 122 LYS A O 1
ATOM 947 N N . ASP A 1 123 ? -18.665 -2.858 14.609 1.00 71.25 123 ASP A N 1
ATOM 948 C CA . ASP A 1 123 ? -20.128 -2.941 14.447 1.00 71.25 123 ASP A CA 1
ATOM 949 C C . ASP A 1 123 ? -20.646 -4.310 13.984 1.00 71.25 123 ASP A C 1
ATOM 951 O O . ASP A 1 123 ? -21.856 -4.504 13.839 1.00 71.25 123 ASP A O 1
ATOM 955 N N . LYS A 1 124 ? -19.765 -5.284 13.718 1.00 59.88 124 LYS A N 1
ATOM 956 C CA . LYS A 1 124 ? -20.233 -6.641 13.442 1.00 59.88 124 LYS A CA 1
ATOM 957 C C . LYS A 1 124 ? -20.707 -7.241 14.760 1.00 59.88 124 LYS A C 1
ATOM 959 O O . LYS A 1 124 ? -19.889 -7.659 15.572 1.00 59.88 124 LYS A O 1
ATOM 964 N N . ILE A 1 125 ? -22.032 -7.293 14.939 1.00 55.81 125 ILE A N 1
ATOM 965 C CA . ILE A 1 125 ? -22.682 -8.247 15.846 1.00 55.81 125 ILE A CA 1
ATOM 966 C C . ILE A 1 125 ? -21.962 -9.563 15.616 1.00 55.81 125 ILE A C 1
ATOM 968 O O . ILE A 1 125 ? -21.918 -10.034 14.476 1.00 55.81 125 ILE A O 1
ATOM 972 N N . ALA A 1 126 ? -21.322 -10.066 16.665 1.00 57.50 126 ALA A N 1
ATOM 973 C CA . ALA A 1 126 ? -20.585 -11.300 16.619 1.00 57.50 126 ALA A CA 1
ATOM 974 C C . ALA A 1 126 ? -21.516 -12.378 16.055 1.00 57.50 126 ALA A C 1
ATOM 976 O O . ALA A 1 126 ? -22.376 -12.918 16.744 1.00 57.50 126 ALA A O 1
ATOM 977 N N . SER A 1 127 ? -21.340 -12.710 14.779 1.00 58.53 127 SER A N 1
ATOM 978 C CA . SER A 1 127 ? -21.448 -14.094 14.366 1.00 58.53 127 SER A CA 1
ATOM 979 C C . SER A 1 127 ? -20.231 -14.760 14.993 1.00 58.53 127 SER A C 1
ATOM 981 O O . SER A 1 127 ? -19.237 -15.019 14.308 1.00 58.53 127 SER A O 1
ATOM 983 N N . ASP A 1 128 ? -20.255 -14.884 16.323 1.00 61.16 128 ASP A N 1
ATOM 984 C CA . ASP A 1 128 ? -19.346 -15.759 17.030 1.00 61.16 128 ASP A CA 1
ATOM 985 C C . ASP A 1 128 ? -19.418 -17.082 16.284 1.00 61.16 128 ASP A C 1
ATOM 987 O O . ASP A 1 128 ? -20.492 -17.504 15.838 1.00 61.16 128 ASP A O 1
ATOM 991 N N . ALA A 1 129 ? -18.250 -17.658 16.022 1.00 67.50 129 ALA A N 1
ATOM 992 C CA . ALA A 1 129 ? -18.176 -18.999 15.488 1.00 67.50 129 ALA A CA 1
ATOM 993 C C . ALA A 1 129 ? -19.075 -19.860 16.378 1.00 67.50 129 ALA A C 1
ATOM 995 O O . ALA A 1 129 ? -18.753 -20.045 17.551 1.00 67.50 129 ALA A O 1
ATOM 996 N N . LEU A 1 130 ? -20.230 -20.264 15.838 1.00 72.44 130 LEU A N 1
ATOM 997 C CA . LEU A 1 130 ? -21.203 -21.075 16.555 1.00 72.44 130 LEU A CA 1
ATOM 998 C C . LEU A 1 130 ? -20.431 -22.256 17.111 1.00 72.44 130 LEU A C 1
ATOM 1000 O O . LEU A 1 130 ? -19.751 -22.964 16.359 1.00 72.44 130 LEU A O 1
ATOM 1004 N N . THR A 1 131 ? -20.464 -22.406 18.426 1.00 82.75 131 THR A N 1
ATOM 1005 C CA . THR A 1 131 ? -19.882 -23.593 19.024 1.00 82.75 131 THR A CA 1
ATOM 1006 C C . THR A 1 131 ? -20.757 -24.780 18.639 1.00 82.75 131 THR A C 1
ATOM 1008 O O . THR A 1 131 ? -21.940 -24.619 18.330 1.00 82.75 131 THR A O 1
ATOM 1011 N N . ASP A 1 132 ? -20.200 -25.989 18.653 1.00 81.75 132 ASP A N 1
ATOM 1012 C CA . ASP A 1 132 ? -20.990 -27.195 18.371 1.00 81.75 132 ASP A CA 1
ATOM 1013 C C . ASP A 1 132 ? -22.180 -27.348 19.348 1.00 81.75 132 ASP A C 1
ATOM 1015 O O . ASP A 1 132 ? -23.157 -28.024 19.029 1.00 81.75 132 ASP A O 1
ATOM 1019 N N . GLU A 1 133 ? -22.125 -26.683 20.510 1.00 83.69 133 GLU A N 1
ATOM 1020 C CA . GLU A 1 133 ? -23.203 -26.615 21.501 1.00 83.69 133 GLU A CA 1
ATOM 1021 C C . GLU A 1 133 ? -24.357 -25.687 21.078 1.00 83.69 133 GLU A C 1
ATOM 1023 O O . GLU A 1 133 ? -25.498 -25.937 21.455 1.00 83.69 133 GLU A O 1
ATOM 1028 N N . ASP A 1 134 ? -24.100 -24.664 20.256 1.00 78.31 134 ASP A N 1
ATOM 1029 C CA . ASP A 1 134 ? -25.118 -23.709 19.789 1.00 78.31 134 ASP A CA 1
ATOM 1030 C C . ASP A 1 134 ? -25.931 -24.232 18.586 1.00 78.31 134 ASP A C 1
ATOM 1032 O O . ASP A 1 134 ? -26.941 -23.640 18.201 1.00 78.31 134 ASP A O 1
ATOM 1036 N N . VAL A 1 135 ? -25.470 -25.317 17.950 1.00 76.94 135 VAL A N 1
ATOM 1037 C CA . VAL A 1 135 ? -26.088 -25.924 16.754 1.00 76.94 135 VAL A CA 1
ATOM 1038 C C . VAL A 1 135 ? -27.104 -27.023 17.119 1.00 76.94 135 VAL A C 1
ATOM 1040 O O . VAL A 1 135 ? -27.877 -27.441 16.251 1.00 76.94 135 VAL A O 1
ATOM 1043 N N . GLN A 1 136 ? -27.115 -27.493 18.375 1.00 56.12 136 GLN A N 1
ATOM 1044 C CA . GLN A 1 136 ? -28.000 -28.564 18.862 1.00 56.12 136 GLN A CA 1
ATOM 1045 C C . GLN A 1 136 ? -29.387 -28.094 19.308 1.00 56.12 136 GLN A C 1
ATOM 1047 O O . GLN A 1 136 ? -29.502 -27.042 19.972 1.00 56.12 136 GLN A O 1
#

Secondary structure (DSSP, 8-state):
-EEETTT-PEE------SS--------TTT-----EEE-SSSPPP--EEEEEEE--GGGSPTTPPPPEEEEEEEGGGTTS--TT--EEEEEEEEEEE-HHHHHHHSS--EEEEEEEEEEEETTS-------TT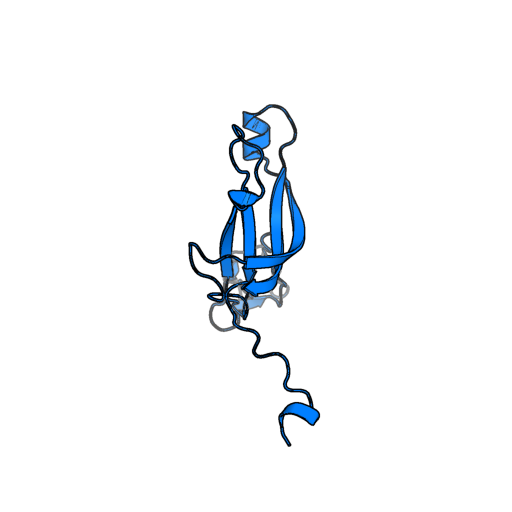T--

pLDDT: mean 87.86, std 8.91, range [55.81, 96.75]

Sequence (136 aa):
KYDCVGCGYLLGPFLQRYDEEIKPSTCPSCQGRGPFELNMENTVYHNYQRITIQESPNSVAAGRLPRSKDVIVLGDLCDTCKPGDEIEVTGIYSNTYDGAMNSKQGFPVFSTVIHANQISKKDKIASDALTDEDVQ

Organism: Parascaris univalens (NCBI:txid6257)